Protein AF-A0A7X5KS80-F1 (afdb_monomer_lite)

Sequence (60 aa):
MEKKVKYSSQIKNLRTNYVRFPLDLKPDVLQQFKEVCEKRGTKPTTEIKRFIREFCEEEK

Radius of gyration: 16.09 Å; chains: 1; bounding box: 41×30×28 Å

Secondary structure (DSSP, 8-state):
--HHHHTHHHHHHHHHH---------HHHHHHHHHHHHHTT--HHHHHHHHHHHHHHHT-

pLDDT: mean 86.95, std 13.75, range [49.53, 98.0]

Structure (mmCIF, N/CA/C/O backbone):
data_AF-A0A7X5KS80-F1
#
_entry.id   AF-A0A7X5KS80-F1
#
loop_
_atom_site.group_PDB
_atom_site.id
_atom_site.type_symbol
_atom_site.label_atom_id
_atom_site.label_alt_id
_atom_site.label_comp_id
_atom_site.label_asym_id
_atom_site.label_entity_id
_atom_site.label_seq_id
_atom_site.pdbx_PDB_ins_code
_atom_site.Cartn_x
_atom_site.Cartn_y
_atom_site.Cartn_z
_atom_site.occupancy
_atom_site.B_iso_or_equiv
_atom_site.auth_seq_id
_atom_site.auth_comp_id
_atom_site.auth_asym_id
_atom_site.auth_atom_id
_atom_site.pdbx_PDB_model_num
ATOM 1 N N . MET A 1 1 ? 28.802 16.280 -12.626 1.00 49.53 1 MET A N 1
ATOM 2 C CA . MET A 1 1 ? 28.597 14.818 -12.477 1.00 49.53 1 MET A CA 1
ATOM 3 C C . MET A 1 1 ? 28.402 14.422 -10.999 1.00 49.53 1 MET A C 1
ATOM 5 O O . MET A 1 1 ? 28.803 13.340 -10.609 1.00 49.53 1 MET A O 1
ATOM 9 N N . GLU A 1 2 ? 27.741 15.250 -10.170 1.00 50.78 2 GLU A N 1
ATOM 10 C CA . GLU A 1 2 ? 27.702 15.063 -8.698 1.00 50.78 2 GLU A CA 1
ATOM 11 C C . GLU A 1 2 ? 26.372 14.533 -8.130 1.00 50.78 2 GLU A C 1
ATOM 13 O O . GLU A 1 2 ? 26.333 13.985 -7.032 1.00 50.78 2 GLU A O 1
ATOM 18 N N . LYS A 1 3 ? 25.258 14.611 -8.870 1.00 51.09 3 LYS A N 1
ATOM 19 C CA . LYS A 1 3 ? 23.937 14.198 -8.346 1.00 51.09 3 LYS A CA 1
ATOM 20 C C . LYS A 1 3 ? 23.753 12.677 -8.192 1.00 51.09 3 LYS A C 1
ATOM 22 O O . LYS A 1 3 ? 22.845 12.253 -7.482 1.00 51.09 3 LYS A O 1
ATOM 27 N N . LYS A 1 4 ? 24.598 11.847 -8.821 1.00 52.56 4 LYS A N 1
ATOM 28 C CA . LYS A 1 4 ? 24.469 10.373 -8.799 1.00 52.56 4 LYS A CA 1
ATOM 29 C C . LYS A 1 4 ? 24.845 9.741 -7.451 1.00 52.56 4 LYS A C 1
ATOM 31 O O . LYS A 1 4 ? 24.274 8.717 -7.091 1.00 52.56 4 LYS A O 1
ATOM 36 N N . VAL A 1 5 ? 25.760 10.347 -6.690 1.00 58.19 5 VAL A N 1
ATOM 37 C CA . VAL A 1 5 ? 26.278 9.754 -5.442 1.00 58.19 5 VAL A CA 1
ATOM 38 C C . VAL A 1 5 ? 25.254 9.861 -4.306 1.00 58.19 5 VAL A C 1
ATOM 40 O O . VAL A 1 5 ? 25.058 8.899 -3.567 1.00 58.19 5 VAL A O 1
ATOM 43 N N . LYS A 1 6 ? 24.513 10.974 -4.222 1.00 56.47 6 LYS A N 1
ATOM 44 C CA . LYS A 1 6 ? 23.583 11.257 -3.111 1.00 56.47 6 LYS A CA 1
ATOM 45 C C . LYS A 1 6 ? 22.372 10.310 -3.037 1.00 56.47 6 LYS A C 1
ATOM 47 O O . LYS A 1 6 ? 21.860 10.070 -1.954 1.00 56.47 6 LYS A O 1
ATOM 52 N N . TYR A 1 7 ? 21.959 9.727 -4.164 1.00 64.06 7 TYR A N 1
ATOM 53 C CA . TYR A 1 7 ? 20.846 8.765 -4.230 1.00 64.06 7 TYR A CA 1
ATOM 54 C C . TYR A 1 7 ? 21.289 7.298 -4.160 1.00 64.06 7 TYR A C 1
ATOM 56 O O . TYR A 1 7 ? 20.449 6.407 -4.041 1.00 64.06 7 TYR A O 1
ATOM 64 N N . SER A 1 8 ? 22.593 7.020 -4.229 1.00 73.62 8 SER A N 1
ATOM 65 C CA . SER A 1 8 ? 23.109 5.648 -4.314 1.00 73.62 8 SER A CA 1
ATOM 66 C C . SER A 1 8 ? 22.815 4.823 -3.055 1.00 73.62 8 SER A C 1
ATOM 68 O O . SER A 1 8 ? 22.414 3.663 -3.157 1.00 73.62 8 SER A O 1
ATOM 70 N N . SER A 1 9 ? 22.924 5.437 -1.875 1.00 76.12 9 SER A N 1
ATOM 71 C CA . SER A 1 9 ? 22.612 4.814 -0.586 1.00 76.12 9 SER A CA 1
ATOM 72 C C . SER A 1 9 ? 21.116 4.528 -0.431 1.00 76.12 9 SER A C 1
ATOM 74 O O . SER A 1 9 ? 20.750 3.418 -0.046 1.00 76.12 9 SER A O 1
ATOM 76 N N . GLN A 1 10 ? 20.246 5.476 -0.801 1.00 74.56 10 GLN A N 1
ATOM 77 C CA . GLN A 1 10 ? 18.790 5.280 -0.790 1.00 74.56 10 GLN A CA 1
ATOM 78 C C . GLN A 1 10 ? 18.36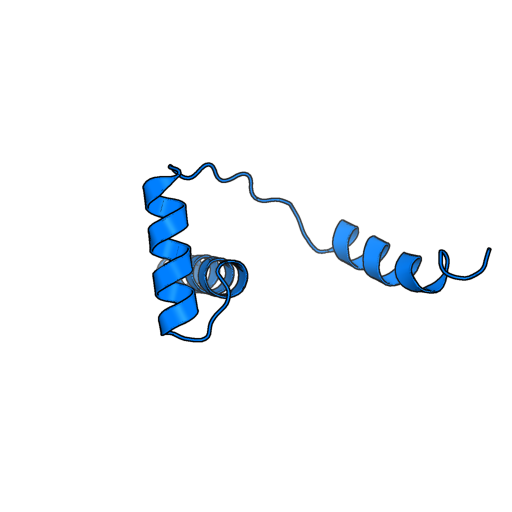0 4.171 -1.755 1.00 74.56 10 GLN A C 1
ATOM 80 O O . GLN A 1 10 ? 17.562 3.312 -1.391 1.00 74.56 10 GLN A O 1
ATOM 85 N N . ILE A 1 11 ? 18.924 4.143 -2.966 1.00 78.19 11 ILE A N 1
ATOM 86 C CA . ILE A 1 11 ? 18.635 3.097 -3.954 1.00 78.19 11 ILE A CA 1
ATOM 87 C C . ILE A 1 11 ? 19.115 1.730 -3.454 1.00 78.19 11 ILE A C 1
ATOM 89 O O . ILE A 1 11 ? 18.388 0.747 -3.591 1.00 78.19 11 ILE A O 1
ATOM 93 N N . LYS A 1 12 ? 20.312 1.652 -2.853 1.00 79.50 12 LYS A N 1
ATOM 94 C CA . LYS A 1 12 ? 20.837 0.408 -2.272 1.00 79.50 12 LYS A CA 1
ATOM 95 C C . LYS A 1 12 ? 19.934 -0.095 -1.145 1.00 79.50 12 LYS A C 1
ATOM 97 O O . LYS A 1 12 ? 19.536 -1.252 -1.172 1.00 79.50 12 LYS A O 1
ATOM 102 N N . ASN A 1 13 ? 19.540 0.778 -0.216 1.00 79.56 13 ASN A N 1
ATOM 103 C CA . ASN A 1 13 ? 18.635 0.426 0.878 1.00 79.56 13 ASN A CA 1
ATOM 104 C C . ASN A 1 13 ? 17.273 -0.078 0.367 1.00 79.56 13 ASN A C 1
ATOM 106 O O . ASN A 1 13 ? 16.788 -1.102 0.848 1.00 79.56 13 ASN A O 1
ATOM 110 N N . LEU A 1 14 ? 16.701 0.586 -0.645 1.00 79.94 14 LEU A N 1
ATOM 111 C CA . LEU A 1 14 ? 15.446 0.165 -1.269 1.00 79.94 14 LEU A CA 1
ATOM 112 C C . LEU A 1 14 ? 15.554 -1.234 -1.890 1.00 79.94 14 LEU A C 1
ATOM 114 O O . LEU A 1 14 ? 14.655 -2.046 -1.717 1.00 79.94 14 LEU A O 1
ATOM 118 N N . ARG A 1 15 ? 16.661 -1.532 -2.580 1.00 78.81 15 ARG A N 1
ATOM 119 C CA . ARG A 1 15 ? 16.887 -2.844 -3.210 1.00 78.81 15 ARG A CA 1
ATOM 120 C C . ARG A 1 15 ? 17.164 -3.964 -2.208 1.00 78.81 15 ARG A C 1
ATOM 122 O O . ARG A 1 15 ? 16.846 -5.106 -2.506 1.00 78.81 15 ARG A O 1
ATOM 129 N N . THR A 1 16 ? 17.775 -3.657 -1.065 1.00 84.25 16 THR A N 1
ATOM 130 C CA . THR A 1 16 ? 18.101 -4.662 -0.041 1.00 84.25 16 THR A CA 1
ATOM 131 C C . THR A 1 16 ? 16.898 -5.016 0.831 1.00 84.25 16 THR A C 1
ATOM 133 O O . THR A 1 16 ? 16.753 -6.173 1.198 1.00 84.25 16 THR A O 1
ATOM 136 N N . ASN A 1 17 ? 16.040 -4.046 1.166 1.00 87.12 17 ASN A N 1
ATOM 137 C CA . ASN A 1 17 ? 14.995 -4.245 2.180 1.00 87.12 17 ASN A CA 1
ATOM 138 C C . ASN A 1 17 ? 13.583 -4.421 1.613 1.00 87.12 17 ASN A C 1
ATOM 140 O O . ASN A 1 17 ? 12.679 -4.792 2.356 1.00 87.12 17 ASN A O 1
ATOM 144 N N . TYR A 1 18 ? 13.365 -4.134 0.327 1.00 84.44 18 TYR A N 1
ATOM 145 C CA . TYR A 1 18 ? 12.037 -4.209 -0.276 1.00 84.44 18 TYR A CA 1
ATOM 146 C C . TYR A 1 18 ? 12.043 -5.132 -1.487 1.00 84.44 18 TYR A C 1
ATOM 148 O O . TYR A 1 18 ? 12.815 -4.954 -2.430 1.00 84.44 18 TYR A O 1
ATOM 156 N N . VAL A 1 19 ? 11.121 -6.089 -1.476 1.00 86.19 19 VAL A N 1
ATOM 157 C CA . VAL A 1 19 ? 10.820 -6.948 -2.622 1.00 86.19 19 VAL A CA 1
ATOM 158 C C . VAL A 1 19 ? 9.625 -6.394 -3.394 1.00 86.19 19 VAL A C 1
ATOM 160 O O . VAL A 1 19 ? 8.767 -5.705 -2.836 1.00 86.19 19 VAL A O 1
ATOM 163 N N . ARG A 1 20 ? 9.575 -6.660 -4.703 1.00 85.81 20 ARG A N 1
ATOM 164 C CA . ARG A 1 20 ? 8.414 -6.306 -5.529 1.00 85.81 20 ARG A CA 1
ATOM 165 C C . ARG A 1 20 ? 7.322 -7.353 -5.348 1.00 85.81 20 ARG A C 1
ATOM 167 O O . ARG A 1 20 ? 7.605 -8.542 -5.436 1.00 85.81 20 ARG A O 1
ATOM 174 N N . PHE A 1 21 ? 6.090 -6.890 -5.175 1.00 85.81 21 PHE A N 1
ATOM 175 C CA . PHE A 1 21 ? 4.893 -7.721 -5.206 1.00 85.81 21 PHE A CA 1
ATOM 176 C C . PHE A 1 21 ? 4.197 -7.512 -6.559 1.00 85.81 21 PHE A C 1
ATOM 178 O O . PHE A 1 21 ? 3.696 -6.407 -6.796 1.00 85.81 21 PHE A O 1
ATOM 185 N N . PRO A 1 22 ? 4.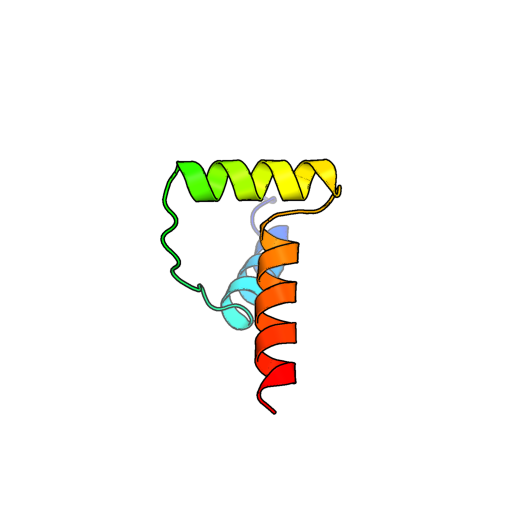243 -8.484 -7.489 1.00 87.50 22 PRO A N 1
ATOM 186 C CA . PRO A 1 22 ? 3.514 -8.374 -8.746 1.00 87.50 22 PRO A CA 1
ATOM 187 C C . PRO A 1 22 ? 2.010 -8.485 -8.463 1.00 87.50 22 PRO A C 1
ATOM 189 O O . PRO A 1 22 ? 1.562 -9.465 -7.876 1.00 87.50 22 PRO A O 1
ATOM 192 N N . LEU A 1 23 ? 1.245 -7.463 -8.849 1.00 88.62 23 LEU A N 1
ATOM 193 C CA . LEU A 1 23 ? -0.206 -7.415 -8.691 1.00 88.62 23 LEU A CA 1
ATOM 194 C C . LEU A 1 23 ? -0.824 -6.768 -9.926 1.00 88.62 23 LEU A C 1
ATOM 196 O O . LEU A 1 23 ? -0.596 -5.585 -10.188 1.00 88.62 23 LEU A O 1
ATOM 200 N N . ASP A 1 24 ? -1.640 -7.535 -10.634 1.00 93.38 24 ASP A N 1
ATOM 201 C CA . ASP A 1 24 ? -2.434 -7.048 -11.752 1.00 93.38 24 ASP A CA 1
ATOM 202 C C . ASP A 1 24 ? -3.833 -6.664 -11.268 1.00 93.38 24 ASP A C 1
ATOM 204 O O . ASP A 1 24 ? -4.522 -7.434 -10.598 1.00 93.38 24 ASP A O 1
ATOM 208 N N . LEU A 1 25 ? -4.260 -5.450 -11.613 1.00 92.44 25 LEU A N 1
ATOM 209 C CA . LEU A 1 25 ? -5.588 -4.928 -11.306 1.00 92.44 25 LEU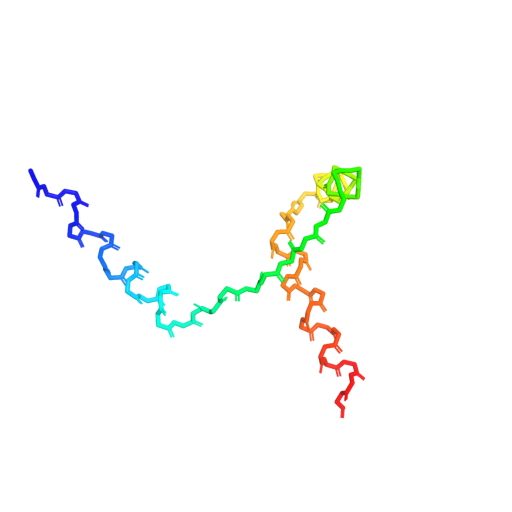 A CA 1
ATOM 210 C C . LEU A 1 25 ? -6.283 -4.557 -12.607 1.00 92.44 25 LEU A C 1
ATOM 212 O O . LEU A 1 25 ? -5.672 -3.967 -13.501 1.00 92.44 25 LEU A O 1
ATOM 216 N N . LYS A 1 26 ? -7.582 -4.850 -12.695 1.00 97.12 26 LYS A N 1
ATOM 217 C CA . LYS A 1 26 ? -8.394 -4.337 -13.799 1.00 97.12 26 LYS A CA 1
ATOM 218 C C . LYS A 1 26 ? -8.378 -2.796 -13.785 1.00 97.12 26 LYS A C 1
ATOM 220 O O . LYS A 1 26 ? -8.384 -2.214 -12.694 1.00 97.12 26 LYS A O 1
ATOM 225 N N . PRO A 1 27 ? -8.365 -2.123 -14.953 1.00 97.00 27 PRO A N 1
ATOM 226 C CA . PRO A 1 27 ? -8.277 -0.663 -15.018 1.00 97.00 27 PRO A CA 1
ATOM 227 C C . PRO A 1 27 ? -9.374 0.059 -14.228 1.00 97.00 27 PRO A C 1
ATOM 229 O O . PRO A 1 27 ? -9.088 1.030 -13.532 1.00 97.00 27 PRO A O 1
ATOM 232 N N . ASP A 1 28 ? -10.606 -0.445 -14.288 1.00 97.25 28 ASP A N 1
ATOM 233 C CA . ASP A 1 28 ? -11.761 0.079 -13.558 1.00 97.25 28 ASP A CA 1
ATOM 234 C C . ASP A 1 28 ? -11.583 -0.037 -12.037 1.00 97.25 28 ASP A C 1
ATOM 236 O O . ASP A 1 28 ? -11.768 0.943 -11.315 1.00 97.25 28 ASP A O 1
ATOM 240 N N . VAL A 1 29 ? -11.121 -1.191 -11.552 1.00 96.94 29 VAL A N 1
ATOM 241 C CA . VAL A 1 29 ? -10.839 -1.418 -10.127 1.00 96.94 29 VAL A CA 1
ATOM 242 C C . VAL A 1 29 ? -9.717 -0.502 -9.634 1.00 96.94 29 VAL A C 1
ATOM 244 O O . VAL A 1 29 ? -9.831 0.107 -8.570 1.00 96.94 29 VAL A O 1
ATOM 247 N N . LEU A 1 30 ? -8.638 -0.357 -10.410 1.00 96.06 30 LEU A N 1
ATOM 248 C CA . LEU A 1 30 ? -7.530 0.534 -10.059 1.00 96.06 30 LEU A CA 1
ATOM 249 C C . LEU A 1 30 ? -7.982 1.998 -9.990 1.00 96.06 30 LEU A C 1
ATOM 251 O O . LEU A 1 30 ? -7.545 2.733 -9.101 1.00 96.06 30 LEU A O 1
ATOM 255 N N . GLN A 1 31 ? -8.831 2.425 -10.924 1.00 97.56 31 GLN A N 1
ATOM 256 C CA . GLN A 1 31 ? -9.367 3.781 -10.953 1.00 97.56 31 GLN A CA 1
ATOM 257 C C . GLN A 1 31 ? -10.232 4.055 -9.717 1.00 97.56 31 GLN A C 1
ATOM 259 O O . GLN A 1 31 ? -9.974 5.014 -8.992 1.00 97.56 31 GLN A O 1
ATOM 264 N N . GLN A 1 32 ? -11.167 3.156 -9.403 1.00 98.00 32 GLN A N 1
ATOM 265 C CA . GLN A 1 32 ? -11.999 3.265 -8.203 1.00 98.00 32 GLN A CA 1
ATOM 266 C C . GLN A 1 32 ? -11.157 3.293 -6.922 1.00 98.00 32 GLN A C 1
ATOM 268 O O . GLN A 1 32 ? -11.383 4.125 -6.042 1.00 98.00 32 GLN A O 1
ATOM 273 N N . PHE A 1 33 ? -10.142 2.430 -6.819 1.00 97.12 33 PHE A N 1
ATOM 274 C CA . PHE A 1 33 ? -9.263 2.401 -5.652 1.00 97.12 33 PHE A CA 1
ATOM 275 C C . PHE A 1 33 ? -8.516 3.727 -5.456 1.00 97.12 3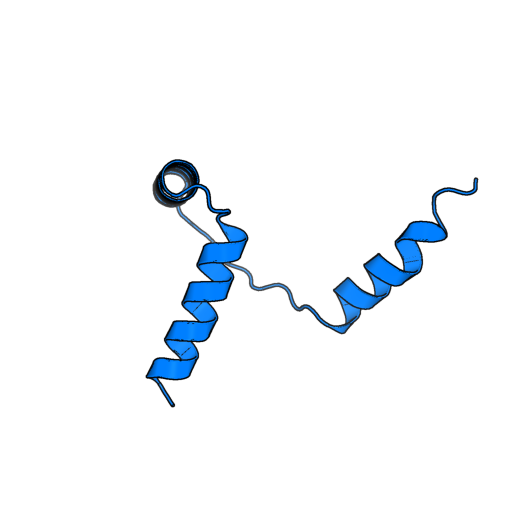3 PHE A C 1
ATOM 277 O O . PHE A 1 33 ? -8.429 4.227 -4.332 1.00 97.12 33 PHE A O 1
ATOM 284 N N . LYS A 1 34 ? -8.019 4.335 -6.541 1.00 96.88 34 LYS A N 1
ATOM 285 C CA . LYS A 1 34 ? -7.368 5.653 -6.494 1.00 96.88 34 LYS A CA 1
ATOM 286 C C . LYS A 1 34 ? -8.321 6.746 -6.020 1.00 96.88 34 LYS A C 1
ATOM 288 O O . LYS A 1 34 ? -7.939 7.516 -5.146 1.00 96.88 34 LYS A O 1
ATOM 293 N N . GLU A 1 35 ? -9.544 6.780 -6.539 1.00 98.00 35 GLU A N 1
ATOM 294 C CA . GLU A 1 35 ? -10.556 7.770 -6.147 1.00 98.00 35 GLU A CA 1
ATOM 295 C C . GLU A 1 35 ? -10.936 7.653 -4.669 1.00 98.00 35 GLU A C 1
ATOM 297 O O . GLU A 1 35 ? -11.089 8.658 -3.977 1.00 98.00 35 GLU A O 1
ATOM 302 N N . VAL A 1 36 ? -11.061 6.427 -4.153 1.00 97.69 36 VAL A N 1
ATOM 303 C CA . VAL A 1 36 ? -11.322 6.196 -2.725 1.00 97.69 36 VAL A CA 1
ATOM 304 C C . VAL A 1 36 ? -10.143 6.665 -1.872 1.00 97.69 36 VAL A C 1
ATOM 306 O O . VAL A 1 36 ? -10.362 7.319 -0.852 1.00 97.69 36 VAL A O 1
ATOM 309 N N . CYS A 1 37 ? -8.906 6.375 -2.285 1.00 97.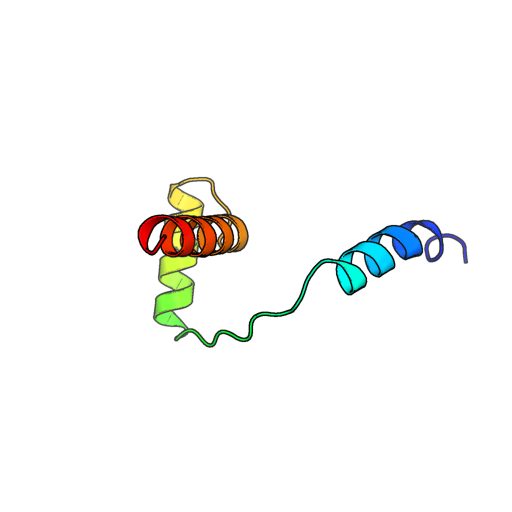69 37 CYS A N 1
ATOM 310 C CA . CYS A 1 37 ? -7.709 6.855 -1.590 1.00 97.69 37 CYS A CA 1
ATOM 311 C C . CYS A 1 37 ? -7.654 8.389 -1.567 1.00 97.69 37 CYS A C 1
ATOM 313 O O . CYS A 1 37 ? -7.410 8.978 -0.518 1.00 97.69 37 CYS A O 1
ATOM 315 N N . GLU A 1 38 ? -7.949 9.042 -2.692 1.00 97.19 38 GLU A N 1
ATOM 316 C CA . GLU A 1 38 ? -7.972 10.502 -2.801 1.00 97.19 38 GLU A CA 1
ATOM 317 C C . GLU A 1 38 ? -9.029 11.127 -1.884 1.00 97.19 38 GLU A C 1
ATOM 319 O O . GLU A 1 38 ? -8.705 12.014 -1.095 1.00 97.19 38 GLU A O 1
ATOM 324 N N . LYS A 1 39 ? -10.261 10.600 -1.894 1.00 97.56 39 LYS A N 1
ATOM 325 C CA . LYS A 1 39 ? -11.341 11.043 -0.992 1.00 97.56 39 LYS A CA 1
ATOM 326 C C . LYS A 1 39 ? -10.969 10.911 0.486 1.00 97.56 39 LYS A C 1
ATOM 328 O O . LYS A 1 39 ? -11.441 11.690 1.307 1.00 97.56 39 LYS A O 1
ATOM 333 N N . ARG A 1 40 ? -10.133 9.928 0.830 1.00 95.81 40 ARG A N 1
ATOM 334 C CA . ARG A 1 40 ? -9.635 9.693 2.195 1.00 95.81 40 ARG A CA 1
ATOM 335 C C . ARG A 1 40 ? -8.338 10.447 2.511 1.00 95.81 40 ARG A C 1
ATOM 337 O O . ARG A 1 40 ? -7.862 10.363 3.639 1.00 95.81 40 ARG A O 1
ATOM 344 N N . GLY A 1 41 ? -7.754 11.163 1.548 1.00 96.69 41 GLY A N 1
ATOM 345 C CA . GLY A 1 41 ? -6.468 11.842 1.713 1.00 96.69 41 GLY A CA 1
ATOM 346 C C . GLY A 1 41 ? -5.277 10.887 1.870 1.00 96.69 41 GLY A C 1
ATOM 347 O O . GLY A 1 41 ? -4.258 11.260 2.452 1.00 96.69 41 GLY A O 1
ATOM 348 N N . THR A 1 42 ? -5.387 9.650 1.380 1.00 97.06 42 THR A N 1
ATOM 349 C CA . THR A 1 42 ? -4.344 8.621 1.482 1.00 97.06 42 THR A CA 1
ATOM 350 C C . THR A 1 42 ? -3.760 8.264 0.115 1.00 97.06 42 THR A C 1
ATOM 352 O O . THR A 1 42 ? -4.206 8.722 -0.936 1.00 97.06 42 THR A O 1
ATOM 355 N N . LYS A 1 43 ? -2.678 7.475 0.113 1.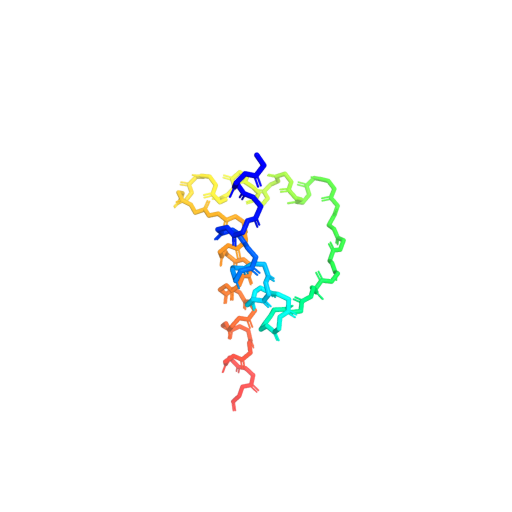00 96.19 43 LYS A N 1
ATOM 356 C CA . LYS A 1 43 ? -2.028 7.000 -1.116 1.00 96.19 43 LYS A CA 1
ATOM 357 C C . LYS A 1 43 ? -2.359 5.522 -1.331 1.00 96.19 43 LYS A C 1
ATOM 359 O O . LYS A 1 43 ? -2.234 4.762 -0.371 1.00 96.19 43 LYS A O 1
ATOM 364 N N . PRO A 1 44 ? -2.615 5.078 -2.577 1.00 95.44 44 PRO A N 1
ATOM 365 C CA . PRO A 1 44 ? -2.859 3.668 -2.895 1.00 95.44 44 PRO A CA 1
ATOM 366 C C . PRO A 1 44 ? -1.808 2.711 -2.319 1.00 95.44 44 PRO A C 1
ATOM 368 O O . PRO A 1 44 ? -2.128 1.659 -1.780 1.00 95.44 44 PRO A O 1
ATOM 371 N N . THR A 1 45 ? -0.531 3.097 -2.369 1.00 93.00 45 THR A N 1
ATOM 372 C CA . THR A 1 45 ? 0.570 2.286 -1.829 1.00 93.00 45 THR A CA 1
ATOM 373 C C . THR A 1 45 ? 0.581 2.212 -0.303 1.00 93.00 45 THR A C 1
ATOM 375 O O . THR A 1 45 ? 1.079 1.230 0.241 1.00 93.00 45 THR A O 1
ATOM 378 N N . THR A 1 46 ? 0.057 3.222 0.396 1.00 95.06 46 THR A N 1
ATOM 379 C CA . THR A 1 46 ? -0.096 3.203 1.857 1.00 95.06 46 THR A CA 1
ATOM 380 C C . THR A 1 46 ? -1.217 2.254 2.255 1.00 95.06 46 THR A C 1
ATOM 382 O O . THR A 1 46 ? -1.003 1.417 3.126 1.00 95.06 46 THR A O 1
ATOM 385 N N . GLU A 1 47 ? -2.362 2.338 1.578 1.00 96.38 47 GLU A N 1
ATOM 386 C CA . GLU A 1 47 ? -3.515 1.474 1.848 1.00 96.38 47 GLU A CA 1
ATOM 387 C C . GLU A 1 47 ? -3.216 0.006 1.530 1.00 96.38 47 GLU A C 1
ATOM 389 O O . GLU A 1 47 ? -3.501 -0.852 2.352 1.00 96.38 47 GLU A O 1
ATOM 394 N N . ILE A 1 48 ? -2.535 -0.302 0.416 1.00 94.56 48 ILE A N 1
ATOM 395 C CA . ILE A 1 48 ? -2.126 -1.688 0.110 1.00 94.56 48 ILE A CA 1
ATOM 396 C C . ILE A 1 48 ? -1.185 -2.238 1.192 1.00 94.56 48 ILE A C 1
ATOM 398 O O . ILE A 1 48 ? -1.344 -3.369 1.640 1.00 94.56 48 ILE A O 1
ATOM 402 N N . LYS A 1 49 ? -0.203 -1.446 1.647 1.00 93.25 49 LYS A N 1
ATOM 403 C CA . LYS A 1 49 ? 0.712 -1.870 2.722 1.00 93.25 49 LYS A CA 1
ATOM 404 C C . LYS A 1 49 ? -0.000 -2.059 4.058 1.00 93.25 49 LYS A C 1
ATOM 406 O O . LYS A 1 49 ? 0.433 -2.895 4.847 1.00 93.25 49 LYS A O 1
ATOM 411 N N . ARG A 1 50 ? -1.019 -1.241 4.332 1.00 95.38 50 ARG A N 1
ATOM 412 C CA . ARG A 1 50 ? -1.867 -1.366 5.517 1.00 95.38 50 ARG A CA 1
ATOM 413 C C . ARG A 1 50 ? -2.676 -2.658 5.436 1.00 95.38 50 ARG A C 1
ATOM 415 O O . ARG A 1 50 ? -2.508 -3.494 6.310 1.00 95.38 50 ARG A O 1
ATOM 422 N N . PHE A 1 51 ? -3.399 -2.858 4.335 1.00 94.81 51 PHE A N 1
ATOM 423 C CA . PHE A 1 51 ? -4.188 -4.060 4.079 1.00 94.81 51 PHE A CA 1
ATOM 424 C C . PHE A 1 51 ? -3.363 -5.341 4.230 1.00 94.81 51 PHE A C 1
ATOM 426 O O . PHE A 1 51 ? -3.750 -6.217 4.984 1.00 94.81 51 PHE A O 1
ATOM 433 N N . ILE A 1 52 ? -2.191 -5.439 3.584 1.00 93.94 52 ILE A N 1
ATOM 434 C CA . ILE A 1 52 ? -1.334 -6.636 3.688 1.00 93.94 52 ILE A CA 1
ATOM 435 C C . ILE A 1 52 ? -0.925 -6.910 5.142 1.00 93.94 52 ILE A C 1
ATOM 437 O O . ILE A 1 52 ? -0.862 -8.062 5.554 1.00 93.94 52 ILE A O 1
ATOM 441 N N . ARG A 1 53 ? -0.623 -5.862 5.918 1.00 94.69 53 ARG A N 1
ATOM 442 C CA . ARG A 1 53 ? -0.221 -6.016 7.319 1.00 94.69 53 ARG A CA 1
ATOM 443 C C . ARG A 1 53 ? -1.379 -6.506 8.177 1.00 94.69 53 ARG A C 1
ATOM 445 O O . ARG A 1 53 ? -1.196 -7.491 8.874 1.00 94.69 53 ARG A O 1
ATOM 452 N N . GLU A 1 54 ? -2.520 -5.828 8.096 1.00 96.88 54 GLU A N 1
ATOM 453 C CA . GLU A 1 54 ? -3.728 -6.159 8.859 1.00 96.88 54 GLU A CA 1
ATOM 454 C C . GLU A 1 54 ? -4.196 -7.579 8.515 1.00 96.88 54 GLU A C 1
ATOM 456 O O . GLU A 1 54 ? -4.353 -8.404 9.406 1.00 96.88 54 GLU A O 1
ATOM 461 N N . PHE A 1 55 ? -4.246 -7.922 7.225 1.00 95.69 55 PHE A N 1
ATOM 462 C CA . PHE A 1 55 ? -4.592 -9.265 6.755 1.00 95.69 55 PHE A CA 1
ATOM 463 C C . PHE A 1 55 ? -3.660 -10.357 7.315 1.00 95.69 55 PHE A C 1
ATOM 465 O O . PHE A 1 55 ? -4.102 -11.446 7.657 1.00 95.69 55 PHE A O 1
ATOM 472 N N . CYS A 1 56 ? -2.356 -10.083 7.440 1.00 95.12 56 CYS A N 1
ATOM 473 C CA . CYS A 1 56 ? -1.409 -11.020 8.053 1.00 95.12 56 CYS A CA 1
ATOM 474 C C . CYS A 1 56 ? -1.463 -11.059 9.588 1.00 95.12 56 CYS A C 1
ATOM 476 O O . CYS A 1 56 ? -0.919 -11.993 10.174 1.00 95.12 56 CYS A O 1
ATOM 478 N N . GLU A 1 57 ? -1.995 -10.029 10.242 1.00 96.06 57 GLU A N 1
ATOM 479 C CA . GLU A 1 57 ? -2.183 -9.991 11.697 1.00 96.06 57 GLU A CA 1
ATOM 480 C C . GLU A 1 57 ? -3.468 -10.712 12.109 1.00 96.06 57 GLU A C 1
ATOM 482 O O . GLU A 1 57 ? -3.471 -11.358 13.148 1.00 96.06 57 GLU A O 1
ATOM 487 N N . GLU A 1 58 ? -4.516 -10.657 11.284 1.00 95.31 58 GLU A N 1
ATOM 488 C CA . GLU A 1 58 ? -5.783 -11.367 11.510 1.00 95.31 58 GLU A CA 1
ATOM 489 C C . GLU A 1 58 ? -5.644 -12.898 11.439 1.00 95.31 58 GLU A C 1
ATOM 491 O O . GLU A 1 58 ? -6.348 -13.613 12.145 1.00 95.31 58 GLU A O 1
ATOM 496 N N . GLU A 1 59 ? -4.716 -13.405 10.623 1.00 90.94 59 GLU A N 1
ATOM 497 C CA . GLU A 1 59 ? -4.477 -14.846 10.421 1.00 90.94 59 GLU A CA 1
ATOM 498 C C . GLU A 1 59 ? -3.421 -15.446 11.378 1.00 90.94 59 GLU A C 1
ATOM 500 O O . GLU A 1 59 ? -2.981 -16.584 11.190 1.00 90.94 59 GLU A O 1
ATOM 505 N N . LYS A 1 60 ? -2.958 -14.683 12.376 1.00 73.94 60 LYS A N 1
ATOM 506 C CA . LYS A 1 60 ? -1.987 -15.128 13.393 1.00 73.94 60 LYS A CA 1
ATOM 507 C C . LYS A 1 60 ? -2.650 -15.451 14.722 1.00 73.94 60 LYS A C 1
ATOM 509 O O . LYS A 1 60 ? -2.195 -16.439 15.341 1.00 73.94 60 LYS A O 1
#

Foldseek 3Di:
DPPVPVCPVVVVCCVVPDDDDDDDDDPVRVVVLCVVCVVVVHDSVVVVVVVVVVVVVVVD